Protein AF-A0A1M7G6C6-F1 (afdb_monomer_lite)

Radius of gyration: 28.3 Å; chains: 1; bounding box: 74×77×55 Å

pLDDT: mean 80.62, std 18.4, range [41.56, 98.62]

Structure (mmCIF, N/CA/C/O backbone):
data_AF-A0A1M7G6C6-F1
#
_entry.id   AF-A0A1M7G6C6-F1
#
loop_
_atom_site.group_PDB
_atom_site.id
_atom_site.type_symbol
_atom_site.label_atom_id
_atom_site.label_alt_id
_atom_site.label_comp_id
_atom_site.label_asym_id
_atom_site.label_entity_id
_atom_site.label_seq_id
_atom_site.pdbx_PDB_ins_code
_atom_site.Cartn_x
_atom_site.Cartn_y
_atom_site.Cartn_z
_atom_site.occupancy
_atom_site.B_iso_or_equiv
_atom_site.auth_seq_id
_atom_site.auth_comp_id
_atom_site.auth_asym_id
_atom_site.auth_atom_id
_atom_site.pdbx_PDB_model_num
ATOM 1 N N . MET A 1 1 ? 25.877 25.047 28.849 1.00 66.06 1 MET A N 1
ATOM 2 C CA . MET A 1 1 ? 25.855 24.911 27.374 1.00 66.06 1 MET A CA 1
ATOM 3 C C . MET A 1 1 ? 25.015 26.038 26.802 1.00 66.06 1 MET A C 1
ATOM 5 O O . MET A 1 1 ? 23.956 26.300 27.355 1.00 66.06 1 MET A O 1
ATOM 9 N N . LYS A 1 2 ? 25.481 26.727 25.754 1.00 51.31 2 LYS A N 1
ATOM 10 C CA . LYS A 1 2 ? 24.620 27.663 25.015 1.00 51.31 2 LYS A CA 1
ATOM 11 C C . LYS A 1 2 ? 23.615 26.831 24.200 1.00 51.31 2 LYS A C 1
ATOM 13 O O . LYS A 1 2 ? 24.060 25.861 23.585 1.00 51.31 2 LYS A O 1
ATOM 18 N N . PRO A 1 3 ? 22.308 27.144 24.219 1.00 62.81 3 PRO A N 1
ATOM 19 C CA . PRO A 1 3 ? 21.340 26.436 23.390 1.00 62.81 3 PRO A CA 1
ATOM 20 C C . PRO A 1 3 ? 21.720 26.635 21.922 1.00 62.81 3 PRO A C 1
ATOM 22 O O . PRO A 1 3 ? 21.959 27.765 21.492 1.00 62.81 3 PRO A O 1
ATOM 25 N N . GLN A 1 4 ? 21.838 25.540 21.174 1.00 68.44 4 GLN A N 1
ATOM 26 C CA . GLN A 1 4 ? 22.018 25.634 19.732 1.00 68.44 4 GLN A CA 1
ATOM 27 C C . GLN A 1 4 ? 20.656 25.884 19.075 1.00 68.44 4 GLN A C 1
ATOM 29 O O . GLN A 1 4 ? 19.668 25.275 19.497 1.00 68.44 4 GLN A O 1
ATOM 34 N N . PRO A 1 5 ? 20.577 26.780 18.077 1.00 75.69 5 PRO A N 1
ATOM 35 C CA . PRO A 1 5 ? 19.361 26.940 17.295 1.00 75.69 5 PRO A CA 1
ATOM 36 C C . PRO A 1 5 ? 19.049 25.617 16.593 1.00 75.69 5 PRO A C 1
ATOM 38 O O . PRO A 1 5 ? 19.957 24.962 16.080 1.00 75.69 5 PRO A O 1
ATOM 41 N N . GLN A 1 6 ? 17.776 25.216 16.578 1.00 73.12 6 GLN A N 1
ATOM 42 C CA . GLN A 1 6 ? 17.372 24.088 15.746 1.00 73.12 6 GLN A CA 1
ATOM 43 C C . GLN A 1 6 ? 17.672 24.445 14.291 1.00 73.12 6 GLN A C 1
ATOM 45 O O . GLN A 1 6 ? 17.278 25.509 13.810 1.00 73.12 6 GLN A O 1
ATOM 50 N N . THR A 1 7 ? 18.418 23.583 13.608 1.00 61.50 7 THR A N 1
ATOM 51 C CA . THR A 1 7 ? 18.614 23.712 12.168 1.00 61.50 7 THR A CA 1
ATOM 52 C C . THR A 1 7 ? 17.266 23.533 11.469 1.00 61.50 7 THR A C 1
ATOM 54 O O . THR A 1 7 ? 16.398 22.834 12.004 1.00 61.50 7 THR A O 1
ATOM 57 N N . PRO A 1 8 ? 17.061 24.144 10.287 1.00 64.25 8 PRO A N 1
ATOM 58 C CA . PRO A 1 8 ? 15.895 23.855 9.466 1.00 64.25 8 PRO A CA 1
ATOM 59 C C . PRO A 1 8 ? 15.726 22.343 9.325 1.00 64.25 8 PRO A C 1
ATOM 61 O O . PRO A 1 8 ? 16.713 21.616 9.204 1.00 64.25 8 PRO A O 1
ATOM 64 N N . LEU A 1 9 ? 14.482 21.875 9.391 1.00 63.09 9 LEU A N 1
ATOM 65 C CA . LEU A 1 9 ? 14.164 20.471 9.189 1.00 63.09 9 LEU A CA 1
ATOM 66 C C . LEU A 1 9 ? 14.549 20.121 7.743 1.00 63.09 9 LEU A C 1
ATOM 68 O O . LEU A 1 9 ? 13.808 20.439 6.815 1.00 63.09 9 LEU A O 1
ATOM 72 N N . GLU A 1 10 ? 15.729 19.536 7.535 1.00 55.16 10 GLU A N 1
ATOM 73 C CA . GLU A 1 10 ? 16.086 18.935 6.252 1.00 55.16 10 GLU A CA 1
ATOM 74 C C . GLU A 1 10 ? 15.198 17.700 6.082 1.00 55.16 10 GLU A C 1
ATOM 76 O O . GLU A 1 10 ? 15.517 16.606 6.547 1.00 55.16 10 GLU A O 1
ATOM 81 N N . LEU A 1 11 ? 14.018 17.895 5.484 1.00 59.06 11 LEU A N 1
ATOM 82 C CA . LEU A 1 11 ? 13.222 16.787 4.977 1.00 59.06 11 LEU A CA 1
ATOM 83 C C . LEU A 1 11 ? 13.999 16.189 3.807 1.00 59.06 11 LEU A C 1
ATOM 85 O O . LEU A 1 11 ? 13.972 16.716 2.698 1.00 59.06 11 LEU A O 1
ATOM 89 N N . TYR A 1 12 ? 14.716 15.104 4.065 1.00 68.94 12 TYR A N 1
ATOM 90 C CA . TYR A 1 12 ? 15.206 14.259 2.990 1.00 68.94 12 TYR A CA 1
ATOM 91 C C . TYR A 1 12 ? 14.019 13.533 2.356 1.00 68.94 12 TYR A C 1
ATOM 93 O O . TYR A 1 12 ? 13.117 13.070 3.059 1.00 68.94 12 TYR A O 1
ATOM 101 N N . ASP A 1 13 ? 14.036 13.421 1.029 1.00 82.06 13 ASP A N 1
ATOM 102 C CA . ASP A 1 13 ? 13.097 12.562 0.317 1.00 82.06 13 ASP A CA 1
ATOM 103 C C . ASP A 1 13 ? 13.302 11.119 0.788 1.00 82.06 13 ASP A C 1
ATOM 105 O O . ASP A 1 13 ? 14.389 10.548 0.650 1.00 82.06 13 ASP A O 1
ATOM 109 N N . LEU A 1 14 ? 12.250 10.536 1.361 1.00 87.62 14 LEU A N 1
ATOM 110 C CA . LEU A 1 14 ? 12.278 9.158 1.833 1.00 87.62 14 LEU A CA 1
ATOM 111 C C . LEU A 1 14 ? 12.482 8.191 0.662 1.00 87.62 14 LEU A C 1
ATOM 113 O O . LEU A 1 14 ? 11.925 8.359 -0.429 1.00 87.62 14 LEU A O 1
ATOM 117 N N . LYS A 1 15 ? 13.241 7.124 0.903 1.00 93.00 15 LYS A N 1
ATOM 118 C CA . LYS A 1 15 ? 13.365 6.007 -0.039 1.00 93.00 15 LYS A CA 1
ATOM 119 C C . LYS A 1 15 ? 12.094 5.160 -0.033 1.00 93.00 15 LYS A C 1
ATOM 121 O O . LYS A 1 15 ? 11.347 5.140 0.943 1.00 93.00 15 LYS A O 1
ATOM 126 N N . ALA A 1 16 ? 11.882 4.393 -1.103 1.00 93.38 16 ALA A N 1
ATOM 127 C CA . ALA A 1 16 ? 10.711 3.523 -1.239 1.00 93.38 16 ALA A CA 1
ATOM 128 C C . ALA A 1 16 ? 10.534 2.559 -0.047 1.00 93.38 16 ALA A C 1
ATOM 130 O O . ALA A 1 16 ? 9.422 2.408 0.458 1.00 93.38 16 ALA A O 1
ATOM 131 N N . ASP A 1 17 ? 11.625 1.975 0.459 1.00 94.75 17 ASP A N 1
ATOM 132 C CA . ASP A 1 17 ? 11.593 1.077 1.622 1.00 94.75 17 ASP A CA 1
ATOM 133 C C . ASP A 1 17 ? 11.151 1.802 2.911 1.00 94.75 17 ASP A C 1
ATOM 135 O O . ASP A 1 17 ? 10.394 1.252 3.712 1.00 94.75 17 ASP A O 1
ATOM 139 N N . GLU A 1 18 ? 11.567 3.059 3.099 1.00 95.44 18 GLU A N 1
ATOM 140 C CA . GLU A 1 18 ? 11.186 3.877 4.258 1.00 95.44 18 GLU A CA 1
ATOM 141 C C . GLU A 1 18 ? 9.708 4.271 4.174 1.00 95.44 18 GLU A C 1
ATOM 143 O O . GLU A 1 18 ? 8.957 4.071 5.129 1.00 95.44 18 GLU A O 1
ATOM 148 N N . ILE A 1 19 ? 9.256 4.741 3.004 1.00 96.31 19 ILE A N 1
ATOM 149 C CA . ILE A 1 19 ? 7.837 5.023 2.737 1.00 96.31 19 ILE A CA 1
ATOM 150 C C . ILE A 1 19 ? 6.994 3.773 3.019 1.00 96.31 19 ILE A C 1
ATOM 152 O O . ILE A 1 19 ? 5.973 3.855 3.703 1.00 96.31 19 ILE A O 1
ATOM 156 N N . THR A 1 20 ? 7.446 2.608 2.549 1.00 97.88 20 THR A N 1
ATOM 157 C CA . THR A 1 20 ? 6.778 1.319 2.762 1.00 97.88 20 THR A CA 1
ATOM 158 C C . THR A 1 20 ? 6.618 1.008 4.248 1.00 97.88 20 THR A C 1
ATOM 160 O O . THR A 1 20 ? 5.511 0.711 4.704 1.00 97.88 20 THR A O 1
ATOM 163 N N . ALA A 1 21 ? 7.693 1.134 5.031 1.00 97.81 21 ALA A N 1
ATOM 164 C CA . ALA A 1 21 ? 7.662 0.897 6.472 1.00 97.81 21 ALA A CA 1
ATOM 165 C C . ALA A 1 21 ? 6.696 1.849 7.200 1.00 97.81 21 ALA A C 1
ATOM 167 O O . ALA A 1 21 ? 5.906 1.407 8.041 1.00 97.81 21 ALA A O 1
ATOM 168 N N . HIS A 1 22 ? 6.699 3.138 6.847 1.00 98.06 22 HIS A N 1
ATOM 169 C CA . HIS A 1 22 ? 5.786 4.123 7.430 1.00 98.06 22 HIS A CA 1
ATOM 170 C C . HIS A 1 22 ? 4.316 3.826 7.103 1.00 98.06 22 HIS A C 1
ATOM 172 O O . HIS A 1 22 ? 3.463 3.882 7.994 1.00 98.06 22 HIS A O 1
ATOM 178 N N . ILE A 1 23 ? 4.010 3.451 5.856 1.00 98.50 23 ILE A N 1
ATOM 179 C CA . ILE A 1 23 ? 2.651 3.076 5.440 1.00 98.50 23 ILE A CA 1
ATOM 180 C C . ILE A 1 23 ? 2.171 1.836 6.200 1.00 98.50 23 ILE A C 1
ATOM 182 O O . ILE A 1 23 ? 1.042 1.831 6.694 1.00 98.50 23 ILE A O 1
ATOM 186 N N . LEU A 1 24 ? 3.010 0.807 6.349 1.00 98.62 24 LEU A N 1
ATOM 187 C CA . LEU A 1 24 ? 2.668 -0.396 7.115 1.00 98.62 24 LEU A CA 1
ATOM 188 C C . LEU A 1 24 ? 2.361 -0.076 8.583 1.00 98.62 24 LEU A C 1
ATOM 190 O O . LEU A 1 24 ? 1.346 -0.534 9.111 1.00 98.62 24 LEU A O 1
ATOM 194 N N . GLY A 1 25 ? 3.197 0.745 9.228 1.00 98.19 25 GLY A N 1
ATOM 195 C CA . GLY A 1 25 ? 2.970 1.190 10.605 1.00 98.19 25 GLY A CA 1
ATOM 196 C C . GLY A 1 25 ? 1.647 1.941 10.759 1.00 98.19 25 GLY A C 1
ATOM 197 O O . GLY A 1 25 ? 0.867 1.655 11.670 1.00 98.19 25 GLY A O 1
ATOM 198 N N . TYR A 1 26 ? 1.346 2.842 9.825 1.00 98.00 26 TYR A N 1
ATOM 199 C CA . TYR A 1 26 ? 0.082 3.573 9.809 1.00 98.00 26 TYR A CA 1
ATOM 200 C C . TYR A 1 26 ? -1.126 2.652 9.584 1.00 98.00 26 TYR A C 1
ATOM 202 O O . TYR A 1 26 ? -2.104 2.735 10.325 1.00 98.00 26 TYR A O 1
ATOM 210 N N . LEU A 1 27 ? -1.072 1.750 8.599 1.00 97.31 27 LEU A N 1
ATOM 211 C CA . LEU A 1 27 ? -2.151 0.797 8.316 1.00 97.31 27 LEU A CA 1
ATOM 212 C C . LEU A 1 27 ? -2.451 -0.087 9.533 1.00 97.31 27 LEU A C 1
ATOM 214 O O . LEU A 1 27 ? -3.617 -0.239 9.906 1.00 97.31 27 LEU A O 1
ATOM 218 N N . SER A 1 28 ? -1.406 -0.593 10.191 1.00 95.88 28 SER A N 1
ATOM 219 C CA . SER A 1 28 ? -1.520 -1.359 11.435 1.00 95.88 28 SER A CA 1
ATOM 220 C C . SER A 1 28 ? -2.225 -0.552 12.532 1.00 95.88 28 SER A C 1
ATOM 222 O O . SER A 1 28 ? -3.207 -1.017 13.112 1.00 95.88 28 SER A O 1
ATOM 224 N N . ALA A 1 29 ? -1.822 0.708 12.740 1.00 95.19 29 ALA A N 1
ATOM 225 C CA . ALA A 1 29 ? -2.465 1.611 13.699 1.00 95.19 29 ALA A CA 1
ATOM 226 C C . ALA A 1 29 ? -3.941 1.918 13.369 1.00 95.19 29 ALA A C 1
ATOM 228 O O . ALA A 1 29 ? -4.712 2.269 14.261 1.00 95.19 29 ALA A O 1
ATOM 229 N N . LYS A 1 30 ? -4.363 1.768 12.107 1.00 94.25 30 LYS A N 1
ATOM 230 C CA . LYS A 1 30 ? -5.763 1.903 11.664 1.00 94.25 30 LYS A CA 1
ATOM 231 C C . LYS A 1 30 ? -6.529 0.573 11.626 1.00 94.25 30 LYS A C 1
ATOM 233 O O . LYS A 1 30 ? -7.642 0.532 11.105 1.00 94.25 30 LYS A O 1
ATOM 238 N N . GLY A 1 31 ? -5.962 -0.511 12.160 1.00 91.50 31 GLY A N 1
ATOM 239 C CA . GLY A 1 31 ? -6.618 -1.820 12.238 1.00 91.50 31 GLY A CA 1
ATOM 240 C C . GLY A 1 31 ? -6.673 -2.585 10.910 1.00 91.50 31 GLY A C 1
ATOM 241 O O . GLY A 1 31 ? -7.475 -3.511 10.759 1.00 91.50 31 GLY A O 1
ATOM 242 N N . VAL A 1 32 ? -5.840 -2.211 9.938 1.00 95.56 32 VAL A N 1
ATOM 243 C CA . VAL A 1 32 ? -5.658 -2.952 8.684 1.00 95.56 32 VAL A CA 1
ATOM 244 C C . VAL A 1 32 ? -4.585 -4.022 8.883 1.00 95.56 32 VAL A C 1
ATOM 246 O O . VAL A 1 32 ? -3.543 -3.765 9.480 1.00 95.56 32 VAL A O 1
ATOM 249 N N . VAL A 1 33 ? -4.823 -5.228 8.358 1.00 97.31 33 VAL A N 1
ATOM 250 C CA . VAL A 1 33 ? -3.786 -6.266 8.266 1.00 97.31 33 VAL A CA 1
ATOM 251 C C . VAL A 1 33 ? -3.065 -6.074 6.944 1.00 97.31 33 VAL A C 1
ATOM 253 O O . VAL A 1 33 ? -3.684 -6.236 5.897 1.00 97.31 33 VAL A O 1
ATOM 256 N N . ALA A 1 34 ? -1.786 -5.714 6.983 1.00 98.19 34 ALA A N 1
ATOM 257 C CA . ALA A 1 34 ? -0.983 -5.484 5.787 1.00 98.19 34 ALA A CA 1
ATOM 258 C C . ALA A 1 34 ? 0.448 -6.004 5.962 1.00 98.19 34 ALA A C 1
ATOM 260 O O . ALA A 1 34 ? 0.956 -6.077 7.082 1.00 98.19 34 ALA A O 1
ATOM 261 N N . TRP A 1 35 ? 1.088 -6.356 4.850 1.00 98.44 35 TRP A N 1
ATOM 262 C CA . TRP A 1 35 ? 2.473 -6.814 4.778 1.00 98.44 35 TRP A CA 1
ATOM 263 C C . TRP A 1 35 ? 3.151 -6.275 3.513 1.00 98.44 35 TRP A C 1
ATOM 265 O O . TRP A 1 35 ? 2.486 -5.976 2.519 1.00 98.44 35 TRP A O 1
ATOM 275 N N . ALA A 1 36 ? 4.479 -6.151 3.554 1.00 97.69 36 ALA A N 1
ATOM 276 C CA . ALA A 1 36 ? 5.271 -5.895 2.354 1.00 97.69 36 ALA A CA 1
ATOM 277 C C . ALA A 1 36 ? 5.344 -7.171 1.511 1.00 97.69 36 ALA A C 1
ATOM 279 O O . ALA A 1 36 ? 5.651 -8.247 2.030 1.00 97.69 36 ALA A O 1
ATOM 280 N N . GLN A 1 37 ? 5.074 -7.050 0.219 1.00 95.56 37 GLN A N 1
ATOM 281 C CA . GLN A 1 37 ? 5.147 -8.147 -0.723 1.00 95.56 37 GLN A CA 1
ATOM 282 C C . GLN A 1 37 ? 6.558 -8.262 -1.298 1.00 95.56 37 GLN A C 1
ATOM 284 O O . GLN A 1 37 ? 7.099 -7.318 -1.872 1.00 95.56 37 GLN A O 1
ATOM 289 N N . ASP A 1 38 ? 7.145 -9.454 -1.191 1.00 88.31 38 ASP A N 1
ATOM 290 C CA . ASP A 1 38 ? 8.416 -9.735 -1.850 1.00 88.31 38 ASP A CA 1
ATOM 291 C C . ASP A 1 38 ? 8.192 -10.000 -3.344 1.00 88.31 38 ASP A C 1
ATOM 293 O O . ASP A 1 38 ? 7.866 -11.109 -3.773 1.00 88.31 38 ASP A O 1
ATOM 297 N N . ASN A 1 39 ? 8.354 -8.945 -4.136 1.00 82.19 39 ASN A N 1
ATOM 298 C CA . ASN A 1 39 ? 8.260 -8.989 -5.592 1.00 82.19 39 ASN A CA 1
ATOM 299 C C . ASN A 1 39 ? 9.599 -9.331 -6.272 1.00 82.19 39 ASN A C 1
ATOM 301 O O . ASN A 1 39 ? 9.700 -9.286 -7.501 1.00 82.19 39 ASN A O 1
ATOM 305 N N . ARG A 1 40 ? 10.654 -9.656 -5.511 1.00 82.00 40 ARG A N 1
ATOM 306 C CA . ARG A 1 40 ? 11.978 -9.928 -6.079 1.00 82.00 40 ARG A CA 1
ATOM 307 C C . ARG A 1 40 ? 12.000 -11.300 -6.756 1.00 82.00 40 ARG A C 1
ATOM 309 O O . ARG A 1 40 ? 11.348 -12.257 -6.339 1.00 82.00 40 ARG A O 1
ATOM 316 N N . GLY A 1 41 ? 12.781 -11.404 -7.833 1.00 84.31 41 GLY A N 1
ATOM 317 C CA . GLY A 1 41 ? 13.073 -12.698 -8.450 1.00 84.31 41 GLY A CA 1
ATOM 318 C C . GLY A 1 41 ? 13.807 -13.618 -7.471 1.00 84.31 41 GLY A C 1
ATOM 319 O O . GLY A 1 41 ? 14.370 -13.164 -6.480 1.00 84.31 41 GLY A O 1
ATOM 320 N N . ARG A 1 42 ? 13.868 -14.919 -7.756 1.00 88.38 42 ARG A N 1
ATOM 321 C CA . ARG A 1 42 ? 14.738 -15.841 -7.016 1.00 88.38 42 ARG A CA 1
ATOM 322 C C . ARG A 1 42 ? 16.093 -15.917 -7.697 1.00 88.38 42 ARG A C 1
ATOM 324 O O . ARG A 1 42 ? 16.174 -15.987 -8.922 1.00 88.38 42 ARG A O 1
ATOM 331 N N . TYR A 1 43 ? 17.161 -15.930 -6.909 1.00 92.31 43 TYR A N 1
ATOM 332 C CA . TYR A 1 43 ? 18.503 -16.119 -7.442 1.00 92.31 43 TYR A CA 1
ATOM 333 C C . TYR A 1 43 ? 18.814 -17.609 -7.595 1.00 92.31 43 TYR A C 1
ATOM 335 O O . TYR A 1 43 ? 18.692 -18.383 -6.645 1.00 92.31 43 TYR A O 1
ATOM 343 N N . ASN A 1 44 ? 19.229 -18.023 -8.789 1.00 92.81 44 ASN A N 1
ATOM 344 C CA . ASN A 1 44 ? 19.757 -19.358 -9.033 1.00 92.81 44 ASN A CA 1
ATOM 345 C C . ASN A 1 44 ? 21.287 -19.323 -8.943 1.00 92.81 44 ASN A C 1
ATOM 347 O O . ASN A 1 44 ? 21.953 -18.851 -9.864 1.00 92.81 44 ASN A O 1
ATOM 351 N N . SER A 1 45 ? 21.846 -19.868 -7.860 1.00 94.75 45 SER A N 1
ATOM 352 C CA . SER A 1 45 ? 23.299 -19.921 -7.648 1.00 94.75 45 SER A CA 1
ATOM 353 C C . SER A 1 45 ? 24.036 -20.824 -8.641 1.00 94.75 45 SER A C 1
ATOM 355 O O . SER A 1 45 ? 25.212 -20.589 -8.897 1.00 94.75 45 SER A O 1
ATOM 357 N N . LYS A 1 46 ? 23.364 -21.819 -9.239 1.00 93.75 46 LYS A N 1
ATOM 358 C CA . LYS A 1 46 ? 23.970 -22.729 -10.227 1.00 93.75 46 LYS A CA 1
ATOM 359 C C . LYS A 1 46 ? 24.147 -22.065 -11.588 1.00 93.75 46 LYS A C 1
ATOM 361 O O . LYS A 1 46 ? 25.133 -22.319 -12.267 1.00 93.75 46 LYS A O 1
ATOM 366 N N . THR A 1 47 ? 23.187 -21.237 -11.996 1.00 92.19 47 THR A N 1
ATOM 367 C CA . THR A 1 47 ? 23.225 -20.546 -13.296 1.00 92.19 47 THR A CA 1
ATOM 368 C C . THR A 1 47 ? 23.700 -19.099 -13.190 1.00 92.19 47 THR A C 1
ATOM 370 O O . THR A 1 47 ? 23.876 -18.454 -14.219 1.00 92.19 47 THR A O 1
ATOM 373 N N . GLY A 1 48 ? 23.850 -18.564 -11.973 1.00 95.00 48 GLY A N 1
ATOM 374 C CA . GLY A 1 48 ? 24.228 -17.173 -11.713 1.00 95.00 48 GLY A CA 1
ATOM 375 C C . GLY A 1 48 ? 23.190 -16.148 -12.180 1.00 95.00 48 GLY A C 1
ATOM 376 O O . GLY A 1 48 ? 23.547 -15.032 -12.544 1.00 95.00 48 GLY A O 1
ATOM 377 N N . ARG A 1 49 ? 21.908 -16.531 -12.256 1.00 92.38 49 ARG A N 1
ATOM 378 C CA . ARG A 1 49 ? 20.840 -15.705 -12.850 1.00 92.38 49 ARG A CA 1
ATOM 379 C C . ARG A 1 49 ? 19.652 -15.569 -11.910 1.00 92.38 49 ARG A C 1
ATOM 381 O O . ARG A 1 49 ? 19.282 -16.523 -11.229 1.00 92.38 49 ARG A O 1
ATOM 388 N N . TRP A 1 50 ? 19.034 -14.393 -11.922 1.00 91.62 50 TRP A N 1
ATOM 389 C CA . TRP A 1 50 ? 17.726 -14.171 -11.315 1.00 91.62 50 TRP A CA 1
ATOM 390 C C . TRP A 1 50 ? 16.632 -14.670 -12.255 1.00 91.62 50 TRP A C 1
ATOM 392 O O . TRP A 1 50 ? 16.728 -14.489 -13.468 1.00 91.62 50 TRP A O 1
ATOM 402 N N . TYR A 1 51 ? 15.598 -15.295 -11.703 1.00 89.06 51 TYR A N 1
ATOM 403 C CA . TYR A 1 51 ? 14.435 -15.737 -12.462 1.00 89.06 51 TYR A CA 1
ATOM 404 C C . TYR A 1 51 ? 13.148 -15.455 -11.674 1.00 89.06 51 TYR A C 1
ATOM 406 O O . TYR A 1 51 ? 13.143 -15.565 -10.442 1.00 89.06 51 TYR A O 1
ATOM 414 N N . PRO A 1 52 ? 12.052 -15.070 -12.346 1.00 86.12 52 PRO A N 1
ATOM 415 C CA . PRO A 1 52 ? 10.754 -14.984 -11.696 1.00 86.12 52 PRO A CA 1
ATOM 416 C C . PRO A 1 52 ? 10.262 -16.393 -11.357 1.00 86.12 52 PRO A C 1
ATOM 418 O O . PRO A 1 52 ? 10.499 -17.347 -12.100 1.00 86.12 52 PRO A O 1
ATOM 421 N N . HIS A 1 53 ? 9.560 -16.542 -10.237 1.00 83.19 53 HIS A N 1
ATOM 422 C CA . HIS A 1 53 ? 8.850 -17.788 -9.980 1.00 83.19 53 HIS A CA 1
ATOM 423 C C . HIS A 1 53 ? 7.682 -17.905 -10.978 1.00 83.19 53 HIS A C 1
ATOM 425 O O . HIS A 1 53 ? 6.962 -16.923 -11.155 1.00 83.19 53 HIS A O 1
ATOM 431 N N . PRO A 1 54 ? 7.461 -19.065 -11.623 1.00 85.00 54 PRO A N 1
ATOM 432 C CA . PRO A 1 54 ? 6.477 -19.194 -12.704 1.00 85.00 54 PRO A CA 1
ATOM 433 C C . PRO A 1 54 ? 5.039 -18.897 -12.260 1.00 85.00 54 PRO A C 1
ATOM 435 O O . PRO A 1 54 ? 4.236 -18.440 -13.062 1.00 85.00 54 PRO A O 1
ATOM 438 N N . ASN A 1 55 ? 4.730 -19.101 -10.976 1.00 87.75 55 ASN A N 1
ATOM 439 C CA . ASN A 1 55 ? 3.405 -18.816 -10.415 1.00 87.75 55 ASN A CA 1
ATOM 440 C C . ASN A 1 55 ? 3.291 -17.406 -9.809 1.00 87.75 55 ASN A C 1
ATOM 442 O O . ASN A 1 55 ? 2.284 -17.101 -9.175 1.00 87.75 55 ASN A O 1
ATOM 446 N N . ASN A 1 56 ? 4.322 -16.562 -9.928 1.00 88.81 56 ASN A N 1
ATOM 447 C CA . ASN A 1 56 ? 4.217 -15.182 -9.470 1.00 88.81 56 ASN A CA 1
ATOM 448 C C . ASN A 1 56 ? 3.437 -14.365 -10.491 1.00 88.81 56 ASN A C 1
ATOM 450 O O . ASN A 1 56 ? 3.725 -14.384 -11.687 1.00 88.81 56 ASN A O 1
ATOM 454 N N . ARG A 1 57 ? 2.483 -13.588 -9.991 1.00 91.19 57 ARG A N 1
ATOM 455 C CA . ARG A 1 57 ? 1.796 -12.583 -10.787 1.00 91.19 57 ARG A CA 1
ATOM 456 C C . ARG A 1 57 ? 2.694 -11.350 -10.936 1.00 91.19 57 ARG A C 1
ATOM 458 O O . ARG A 1 57 ? 3.282 -10.890 -9.962 1.00 91.19 57 ARG A O 1
ATOM 465 N N . VAL A 1 58 ? 2.802 -10.820 -12.151 1.00 92.00 58 VAL A N 1
ATOM 466 C CA . VAL A 1 58 ? 3.524 -9.566 -12.430 1.00 92.00 58 VAL A CA 1
ATOM 467 C C . VAL A 1 58 ? 2.637 -8.372 -12.059 1.00 92.00 58 VAL A C 1
ATOM 469 O O . VAL A 1 58 ? 1.416 -8.455 -12.162 1.00 92.00 58 VAL A O 1
ATOM 472 N N . GLY A 1 59 ? 3.246 -7.266 -11.623 1.00 94.12 59 GLY A N 1
ATOM 473 C CA . GLY A 1 59 ? 2.529 -6.023 -11.309 1.00 94.12 59 GLY A CA 1
ATOM 474 C C . GLY A 1 59 ? 1.845 -6.003 -9.940 1.00 94.12 59 GLY A C 1
ATOM 475 O O . GLY A 1 59 ? 1.064 -5.097 -9.669 1.00 94.12 59 GLY A O 1
ATOM 476 N N . VAL A 1 60 ? 2.129 -6.988 -9.083 1.00 96.62 60 VAL A N 1
ATOM 477 C CA . VAL A 1 60 ? 1.617 -7.022 -7.709 1.00 96.62 60 VAL A CA 1
ATOM 478 C C . VAL A 1 60 ? 2.184 -5.828 -6.919 1.00 96.62 60 VAL A C 1
ATOM 480 O O . VAL A 1 60 ? 3.395 -5.621 -6.968 1.00 96.62 60 VAL A O 1
ATOM 483 N N . PRO A 1 61 ? 1.347 -5.066 -6.191 1.00 97.69 61 PRO A N 1
ATOM 484 C CA . PRO A 1 61 ? 1.785 -3.921 -5.397 1.00 97.69 61 PRO A CA 1
ATOM 485 C C . PRO A 1 61 ? 2.808 -4.269 -4.311 1.00 97.69 61 PRO A C 1
ATOM 487 O O . PRO A 1 61 ? 2.799 -5.384 -3.786 1.00 97.69 61 PRO A O 1
ATOM 490 N N . ASP A 1 62 ? 3.633 -3.294 -3.924 1.00 97.50 62 ASP A N 1
ATOM 491 C CA . ASP A 1 62 ? 4.649 -3.441 -2.867 1.00 97.50 62 ASP 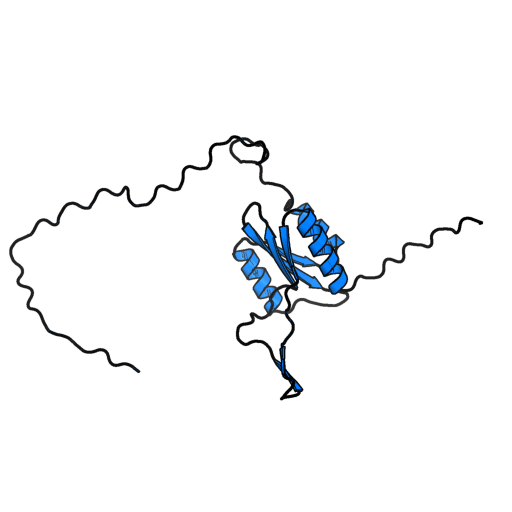A CA 1
ATOM 492 C C . ASP A 1 62 ? 4.059 -3.764 -1.489 1.00 97.50 62 ASP A C 1
ATOM 494 O O . ASP A 1 62 ? 4.691 -4.443 -0.682 1.00 97.50 62 ASP A O 1
ATOM 498 N N . ILE A 1 63 ? 2.844 -3.293 -1.199 1.00 98.50 63 ILE A N 1
ATOM 499 C CA . ILE A 1 63 ? 2.112 -3.606 0.033 1.00 98.50 63 ILE A CA 1
ATOM 500 C C . ILE A 1 63 ? 0.770 -4.224 -0.326 1.00 98.50 63 ILE A C 1
ATOM 502 O O . ILE A 1 63 ? -0.017 -3.653 -1.088 1.00 98.50 63 ILE A O 1
ATOM 506 N N . LEU A 1 64 ? 0.475 -5.350 0.313 1.00 98.62 64 LEU A N 1
ATOM 507 C CA . LEU A 1 64 ? -0.813 -6.024 0.243 1.00 98.62 64 LEU A CA 1
ATOM 508 C C . LEU A 1 64 ? -1.442 -6.093 1.627 1.00 98.62 64 LEU A C 1
ATOM 510 O O . LEU A 1 64 ? -0.756 -6.105 2.649 1.00 98.62 64 LEU A O 1
ATOM 514 N N . GLY A 1 65 ? -2.766 -6.150 1.666 1.00 98.00 65 GLY A N 1
ATOM 515 C CA . GLY A 1 65 ? -3.482 -6.274 2.918 1.00 98.00 65 GLY A CA 1
ATOM 516 C C . GLY A 1 65 ? -4.982 -6.361 2.747 1.00 98.00 65 GLY A C 1
ATOM 517 O O . GLY A 1 65 ? -5.518 -6.360 1.641 1.00 98.00 65 GLY A O 1
ATOM 518 N N . PHE A 1 66 ? -5.678 -6.400 3.871 1.00 96.56 66 PHE A N 1
ATOM 519 C CA . PHE A 1 66 ? -7.124 -6.292 3.913 1.00 96.56 66 PHE A CA 1
ATOM 520 C C . PHE A 1 66 ? -7.569 -5.553 5.169 1.00 96.56 66 PHE A C 1
ATOM 522 O O . PHE A 1 66 ? -6.987 -5.664 6.256 1.00 96.56 66 PHE A O 1
ATOM 529 N N . ARG A 1 67 ? -8.633 -4.770 5.019 1.00 92.44 67 ARG A N 1
ATOM 530 C CA . ARG A 1 67 ? -9.275 -4.096 6.141 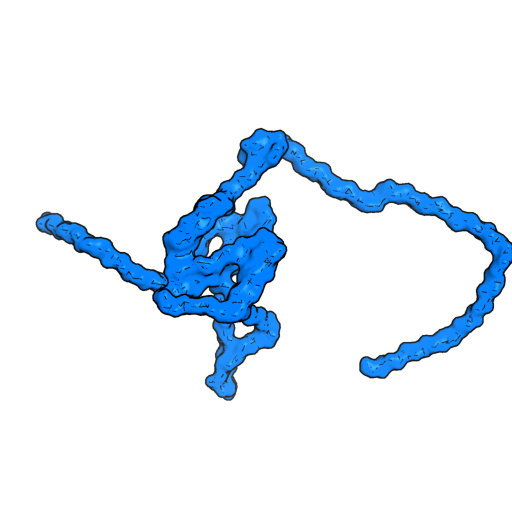1.00 92.44 67 ARG A CA 1
ATOM 531 C C . ARG A 1 67 ? -10.130 -5.103 6.900 1.00 92.44 67 ARG A C 1
ATOM 533 O O . ARG A 1 67 ? -10.996 -5.742 6.313 1.00 92.44 67 ARG A O 1
ATOM 540 N N . ARG A 1 68 ? -9.917 -5.225 8.213 1.00 87.19 68 ARG A N 1
ATOM 541 C CA . ARG A 1 68 ? -10.634 -6.212 9.043 1.00 87.19 68 ARG A CA 1
ATOM 542 C C . ARG A 1 68 ? -12.144 -6.000 9.079 1.00 87.19 68 ARG A C 1
ATOM 544 O O . ARG A 1 68 ? -12.881 -6.968 9.171 1.00 87.19 68 ARG A O 1
ATOM 551 N N . LEU A 1 69 ? -12.583 -4.746 9.001 1.00 84.31 69 LEU A N 1
ATOM 552 C CA . LEU A 1 69 ? -13.989 -4.382 9.154 1.00 84.31 69 LEU A CA 1
ATOM 553 C C . LEU A 1 69 ? -14.903 -5.000 8.088 1.00 84.31 69 LEU A C 1
ATOM 555 O O . LEU A 1 69 ? -16.023 -5.391 8.390 1.00 84.31 69 LEU A O 1
ATOM 559 N N . ASP A 1 70 ? -14.449 -5.029 6.839 1.00 87.56 70 ASP A N 1
ATOM 560 C CA . ASP A 1 70 ? -15.274 -5.405 5.689 1.00 87.56 70 ASP A CA 1
ATOM 561 C C . ASP A 1 70 ? -14.544 -6.320 4.702 1.00 87.56 70 ASP A C 1
ATOM 563 O O . ASP A 1 70 ? -14.974 -6.472 3.561 1.00 87.56 70 ASP A O 1
ATOM 567 N N . ALA A 1 71 ? -13.420 -6.898 5.135 1.00 92.12 71 ALA A N 1
ATOM 568 C CA . ALA A 1 71 ? -12.556 -7.779 4.355 1.00 92.12 71 ALA A CA 1
ATOM 569 C C . ALA A 1 71 ? -12.092 -7.191 3.009 1.00 92.12 71 ALA A C 1
ATOM 571 O O . ALA A 1 71 ? -11.635 -7.924 2.130 1.00 92.12 71 ALA A O 1
ATOM 572 N N . LYS A 1 72 ? -12.173 -5.867 2.826 1.00 93.81 72 LYS A N 1
ATOM 573 C CA . LYS A 1 72 ? -11.776 -5.250 1.563 1.00 93.81 72 LYS A CA 1
ATOM 574 C C . LYS A 1 72 ? -10.273 -5.271 1.401 1.00 93.81 72 LYS A C 1
ATOM 576 O O . LYS A 1 72 ? -9.534 -4.793 2.265 1.00 93.81 72 LYS A O 1
ATOM 581 N N . PHE A 1 73 ? -9.849 -5.798 0.260 1.00 97.69 73 PHE A N 1
ATOM 582 C CA . PHE A 1 73 ? -8.448 -5.903 -0.097 1.00 97.69 73 PHE A CA 1
ATOM 583 C C . PHE A 1 73 ? -7.847 -4.523 -0.373 1.00 97.69 73 PHE A C 1
ATOM 585 O O . PHE A 1 73 ? -8.492 -3.648 -0.959 1.00 97.69 73 PHE A O 1
ATOM 592 N N . ILE A 1 74 ? -6.606 -4.333 0.055 1.00 98.06 74 ILE A N 1
ATOM 593 C CA . ILE A 1 74 ? -5.825 -3.110 -0.090 1.00 98.06 74 ILE A CA 1
ATOM 594 C C . ILE A 1 74 ? -4.545 -3.466 -0.835 1.00 98.06 74 ILE A C 1
ATOM 596 O O . ILE A 1 74 ? -3.862 -4.423 -0.480 1.00 98.06 74 ILE A O 1
ATOM 600 N N . GLY A 1 75 ? -4.225 -2.674 -1.853 1.00 98.38 75 GLY A N 1
ATOM 601 C CA . GLY A 1 75 ? -2.956 -2.743 -2.567 1.00 98.38 75 GLY A CA 1
ATOM 602 C C . GLY A 1 75 ? -2.344 -1.353 -2.633 1.00 98.38 75 GLY A C 1
ATOM 603 O O . GLY A 1 75 ? -3.026 -0.411 -3.040 1.00 98.38 75 GLY A O 1
ATOM 604 N N . VAL A 1 76 ? -1.087 -1.212 -2.223 1.00 98.56 76 VAL A N 1
ATOM 605 C CA . VAL A 1 76 ? -0.352 0.056 -2.290 1.00 98.56 76 VAL A CA 1
ATOM 606 C C . VAL A 1 76 ? 0.926 -0.166 -3.073 1.00 98.56 76 VAL A C 1
ATOM 608 O O . VAL A 1 76 ? 1.779 -0.949 -2.668 1.00 98.56 76 VAL A O 1
ATOM 611 N N . GLU A 1 77 ? 1.034 0.524 -4.198 1.00 98.25 77 GLU A N 1
ATOM 612 C CA . GLU A 1 77 ? 2.255 0.598 -4.989 1.00 98.25 77 GLU A CA 1
ATOM 613 C C . GLU A 1 77 ? 3.026 1.855 -4.574 1.00 98.25 77 GLU A C 1
ATOM 615 O O . GLU A 1 77 ? 2.470 2.960 -4.586 1.00 98.25 77 GLU A O 1
ATOM 620 N N . VAL A 1 78 ? 4.288 1.701 -4.189 1.00 97.56 78 VAL A N 1
ATOM 621 C CA . VAL A 1 78 ? 5.137 2.780 -3.684 1.00 97.56 78 VAL A CA 1
ATOM 622 C C . VAL A 1 78 ? 6.094 3.225 -4.785 1.00 97.56 78 VAL A C 1
ATOM 624 O O . VAL A 1 78 ? 6.731 2.422 -5.459 1.00 97.56 78 VAL A O 1
ATOM 627 N N . LYS A 1 79 ? 6.211 4.536 -4.987 1.00 95.19 79 LYS A N 1
ATOM 628 C CA . LYS A 1 79 ? 7.119 5.137 -5.969 1.00 95.19 79 LYS A CA 1
ATOM 629 C C . LYS A 1 79 ? 7.970 6.189 -5.276 1.00 95.19 79 LYS A C 1
ATOM 631 O O . LYS A 1 79 ? 7.435 7.040 -4.582 1.00 95.19 79 LYS A O 1
ATOM 636 N N . ALA A 1 80 ? 9.281 6.163 -5.476 1.00 92.56 80 ALA A N 1
ATOM 637 C CA . ALA A 1 80 ? 10.169 7.199 -4.957 1.00 92.56 80 ALA A CA 1
ATOM 638 C C . ALA A 1 80 ? 10.752 8.030 -6.109 1.00 92.56 80 ALA A C 1
ATOM 640 O O . ALA A 1 80 ? 10.958 7.541 -7.221 1.00 92.56 80 ALA A O 1
ATOM 641 N N . GLY A 1 81 ? 11.005 9.316 -5.859 1.00 89.06 81 GLY A N 1
ATOM 642 C CA . GLY A 1 81 ? 11.636 10.215 -6.827 1.00 89.06 81 GLY A CA 1
ATOM 643 C C . GLY A 1 81 ? 10.927 10.262 -8.189 1.00 89.06 81 GLY A C 1
ATOM 644 O O . GLY A 1 81 ? 9.818 10.779 -8.324 1.00 89.06 81 GLY A O 1
ATOM 645 N N . LYS A 1 82 ? 11.597 9.765 -9.236 1.00 88.50 82 LYS A N 1
ATOM 646 C CA . LYS A 1 82 ? 11.113 9.824 -10.629 1.00 88.50 82 LYS A CA 1
ATOM 647 C C . LYS A 1 82 ? 10.435 8.538 -11.104 1.00 88.50 82 LYS A C 1
ATOM 649 O O . LYS A 1 82 ? 10.093 8.458 -12.285 1.00 88.50 82 LYS A O 1
ATOM 654 N N . ASP A 1 83 ? 10.199 7.574 -10.223 1.00 91.19 83 ASP A N 1
ATOM 655 C CA . ASP A 1 83 ? 9.615 6.298 -10.621 1.00 91.19 83 ASP A CA 1
ATOM 656 C C . ASP A 1 83 ? 8.194 6.468 -11.177 1.00 91.19 83 ASP A C 1
ATOM 658 O O . ASP A 1 83 ? 7.455 7.409 -10.859 1.00 91.19 83 ASP A O 1
ATOM 662 N N . ARG A 1 84 ? 7.816 5.566 -12.081 1.00 94.81 84 ARG A N 1
ATOM 663 C CA . ARG A 1 84 ? 6.507 5.536 -12.742 1.00 94.81 84 ARG A CA 1
ATOM 664 C C . ARG A 1 84 ? 5.911 4.143 -12.627 1.00 94.81 84 ARG A C 1
ATOM 666 O O . ARG A 1 84 ? 6.626 3.172 -12.385 1.00 94.81 84 ARG A O 1
ATOM 673 N N . LEU A 1 85 ? 4.592 4.065 -12.754 1.00 96.19 85 LEU A N 1
ATOM 674 C CA . LEU A 1 85 ? 3.899 2.784 -12.833 1.00 96.19 85 LEU A CA 1
ATOM 675 C C . LEU A 1 85 ? 4.238 2.098 -14.153 1.00 96.19 85 LEU A C 1
ATOM 677 O O . LEU A 1 85 ? 4.285 2.758 -15.190 1.00 96.19 85 LEU A O 1
ATOM 681 N N . SER A 1 86 ? 4.443 0.786 -14.103 1.00 96.75 86 SER A N 1
ATOM 682 C CA . SER A 1 86 ? 4.439 -0.048 -15.302 1.00 96.75 86 SER A CA 1
ATOM 683 C C . SER A 1 86 ? 3.008 -0.409 -15.707 1.00 96.75 86 SER A C 1
ATOM 685 O O . SER A 1 86 ? 2.089 -0.360 -14.885 1.00 96.75 86 SER A O 1
ATOM 687 N N . ASP A 1 87 ? 2.817 -0.827 -16.958 1.00 98.06 87 ASP A N 1
ATOM 688 C CA . ASP A 1 87 ? 1.494 -1.198 -17.477 1.00 98.06 87 ASP A CA 1
ATOM 689 C C . ASP A 1 87 ? 0.850 -2.335 -16.666 1.00 98.06 87 ASP A C 1
ATOM 691 O O . ASP A 1 87 ? -0.323 -2.255 -16.309 1.00 98.06 87 ASP A O 1
ATOM 695 N N . HIS A 1 88 ? 1.636 -3.337 -16.259 1.00 96.75 88 HIS A N 1
ATOM 696 C CA . HIS A 1 88 ? 1.152 -4.438 -15.416 1.00 96.75 88 HIS A CA 1
ATOM 697 C C . HIS A 1 88 ? 0.705 -3.984 -14.019 1.00 96.75 88 HIS A C 1
ATOM 699 O O . HIS A 1 88 ? -0.231 -4.547 -13.454 1.00 96.75 88 HIS A O 1
ATOM 705 N N . GLN A 1 89 ? 1.358 -2.967 -13.447 1.00 97.62 89 GLN A N 1
ATOM 706 C CA . GLN A 1 89 ? 0.940 -2.393 -12.163 1.00 97.62 89 GLN A CA 1
ATOM 707 C C . GLN A 1 89 ? -0.378 -1.633 -12.315 1.00 97.62 89 GLN A C 1
ATOM 709 O O . GLN A 1 89 ? -1.269 -1.757 -11.477 1.00 97.62 89 GLN A O 1
ATOM 714 N N . ILE A 1 90 ? -0.532 -0.876 -13.405 1.00 98.25 90 ILE A N 1
ATOM 715 C CA . ILE A 1 90 ? -1.783 -0.180 -13.728 1.00 98.25 90 ILE A CA 1
ATOM 716 C C . ILE A 1 90 ? -2.924 -1.192 -13.889 1.00 98.25 90 ILE A C 1
ATOM 718 O O . ILE A 1 90 ? -3.993 -1.005 -13.308 1.00 98.25 90 ILE A O 1
ATOM 722 N N . GLU A 1 91 ? -2.690 -2.273 -14.632 1.00 98.38 91 GLU A N 1
ATOM 723 C CA . GLU A 1 91 ? -3.653 -3.356 -14.845 1.00 98.38 91 GLU A CA 1
ATOM 724 C C . GLU A 1 91 ? -4.096 -3.992 -13.519 1.00 98.38 91 GLU A C 1
ATOM 726 O O . GLU A 1 91 ? -5.292 -4.009 -13.222 1.00 98.38 91 GLU A O 1
ATOM 731 N N . PHE A 1 92 ? -3.151 -4.395 -12.661 1.00 97.94 92 PHE A N 1
ATOM 732 C CA . PHE A 1 92 ? -3.467 -4.968 -11.349 1.00 97.94 92 PHE A CA 1
ATOM 733 C C . PHE A 1 92 ? -4.309 -4.016 -10.489 1.00 97.94 92 PHE A C 1
ATOM 735 O O . PHE A 1 92 ? -5.311 -4.417 -9.892 1.00 97.94 92 PHE A O 1
ATOM 742 N N . LEU A 1 93 ? -3.917 -2.741 -10.401 1.00 98.31 93 LEU A N 1
ATOM 743 C CA . LEU A 1 93 ? -4.622 -1.756 -9.577 1.00 98.31 93 LEU A CA 1
ATOM 744 C C . LEU A 1 93 ? -6.037 -1.484 -10.108 1.00 98.31 93 LEU A C 1
ATOM 746 O O . LEU A 1 93 ? -6.963 -1.292 -9.313 1.00 98.31 93 LEU A O 1
ATOM 750 N N . ASN A 1 94 ? -6.224 -1.497 -11.429 1.00 98.31 94 ASN A N 1
ATOM 751 C CA . ASN A 1 94 ? -7.535 -1.360 -12.057 1.00 98.31 94 ASN A CA 1
ATOM 752 C C . ASN A 1 94 ? -8.431 -2.573 -11.788 1.00 98.31 94 ASN A C 1
ATOM 754 O O . ASN A 1 94 ? -9.591 -2.385 -11.421 1.00 98.31 94 ASN A O 1
ATOM 758 N N . GLU A 1 95 ? -7.906 -3.793 -11.894 1.00 98.31 95 GLU A N 1
ATOM 759 C CA . GLU A 1 95 ? -8.639 -5.006 -11.516 1.00 98.31 95 GLU A CA 1
ATOM 760 C C . GLU A 1 95 ? -9.043 -4.985 -10.042 1.00 98.31 95 GLU A C 1
ATOM 762 O O . GLU A 1 95 ? -10.205 -5.216 -9.708 1.00 98.31 95 GLU A O 1
ATOM 767 N N . LEU A 1 96 ? -8.112 -4.634 -9.150 1.00 97.94 96 LEU A N 1
ATOM 768 C CA . LEU A 1 96 ? -8.396 -4.520 -7.724 1.00 97.94 96 LEU A CA 1
ATOM 769 C C . LEU A 1 96 ? -9.530 -3.520 -7.462 1.00 97.94 96 LEU A C 1
ATOM 771 O O . LEU A 1 96 ? -10.430 -3.788 -6.661 1.00 97.94 96 LEU A O 1
ATOM 775 N N . LYS A 1 97 ? -9.510 -2.375 -8.152 1.00 97.31 97 LYS A N 1
ATOM 776 C CA . LYS A 1 97 ? -10.584 -1.381 -8.083 1.00 97.31 97 LYS A CA 1
ATOM 777 C C . LYS A 1 97 ? -11.916 -1.951 -8.565 1.00 97.31 97 LYS A C 1
ATOM 779 O O . LYS A 1 97 ? -12.932 -1.729 -7.910 1.00 97.31 97 LYS A O 1
ATOM 784 N N . ALA A 1 98 ? -11.911 -2.652 -9.698 1.00 97.81 98 ALA A N 1
ATOM 785 C CA . ALA A 1 98 ? -13.104 -3.242 -10.299 1.00 97.81 98 ALA A CA 1
ATOM 786 C C . ALA A 1 98 ? -13.742 -4.293 -9.377 1.00 97.81 98 ALA A C 1
ATOM 788 O O . ALA A 1 98 ? -14.963 -4.344 -9.258 1.00 97.81 98 ALA A O 1
ATOM 789 N N . CYS A 1 99 ? -12.924 -5.041 -8.633 1.00 97.31 99 CYS A N 1
ATOM 790 C CA . CYS A 1 99 ? -13.361 -5.994 -7.609 1.00 97.31 99 CYS A CA 1
ATOM 791 C C . CYS A 1 99 ? -13.768 -5.337 -6.272 1.00 97.31 99 CYS A C 1
ATOM 793 O O . CYS A 1 99 ? -14.015 -6.030 -5.287 1.00 97.31 99 CYS A O 1
ATOM 795 N N . GLY A 1 100 ? -13.829 -4.003 -6.200 1.00 95.44 100 GLY A N 1
ATOM 796 C CA . GLY A 1 100 ? -14.270 -3.267 -5.013 1.00 95.44 100 GLY A CA 1
ATOM 797 C C . GLY A 1 100 ? -13.218 -3.118 -3.911 1.00 95.44 100 GLY A C 1
ATOM 798 O O . GLY A 1 100 ? -13.557 -2.652 -2.815 1.00 95.44 100 GLY A O 1
ATOM 799 N N . GLY A 1 101 ? -11.966 -3.485 -4.193 1.00 96.50 101 GLY A N 1
ATOM 800 C CA . GLY A 1 101 ? -10.821 -3.244 -3.325 1.00 96.50 101 GLY A CA 1
ATOM 801 C C . GLY A 1 101 ? -10.299 -1.810 -3.413 1.00 96.50 101 GLY A C 1
ATOM 802 O O . GLY A 1 101 ? -10.831 -0.944 -4.116 1.00 96.50 101 GLY A O 1
ATOM 803 N N . PHE A 1 102 ? -9.239 -1.536 -2.659 1.00 97.19 102 PHE A N 1
ATOM 804 C CA . PHE A 1 102 ? -8.676 -0.202 -2.509 1.00 97.19 102 PHE A CA 1
ATOM 805 C C . PHE A 1 102 ? -7.235 -0.148 -3.027 1.00 97.19 102 PHE A C 1
ATOM 807 O O . PHE A 1 102 ? -6.301 -0.384 -2.259 1.00 97.19 102 PHE A O 1
ATOM 814 N N . PRO A 1 103 ? -7.045 0.196 -4.313 1.00 98.19 103 PRO A N 1
ATOM 815 C CA . PRO A 1 103 ? -5.724 0.493 -4.842 1.00 98.19 103 PRO A CA 1
ATOM 816 C C . PRO A 1 103 ? -5.249 1.879 -4.395 1.00 98.19 103 PRO A C 1
ATOM 818 O O . PRO A 1 103 ? -6.047 2.822 -4.266 1.00 98.19 103 PRO A O 1
ATOM 821 N N . PHE A 1 104 ? -3.939 2.000 -4.215 1.00 98.25 104 PHE A N 1
ATOM 822 C CA . PHE A 1 104 ? -3.221 3.236 -3.942 1.00 98.25 104 PHE A CA 1
ATOM 823 C C . PHE A 1 104 ? -1.909 3.268 -4.718 1.00 98.25 104 PHE A C 1
ATOM 825 O O . PHE A 1 104 ? -1.273 2.239 -4.933 1.00 98.25 104 PHE A O 1
ATOM 832 N N . VAL A 1 105 ? -1.496 4.482 -5.067 1.00 98.06 105 VAL A N 1
ATOM 833 C CA . VAL A 1 105 ? -0.156 4.787 -5.564 1.00 98.06 105 VAL A CA 1
ATOM 834 C C . VAL A 1 105 ? 0.393 5.866 -4.645 1.00 98.06 105 VAL A C 1
ATOM 836 O O . VAL A 1 105 ? -0.225 6.926 -4.512 1.00 98.06 105 VAL A O 1
ATOM 839 N N . ALA A 1 106 ? 1.493 5.573 -3.963 1.00 97.19 106 ALA A N 1
ATOM 840 C CA . ALA A 1 106 ? 2.077 6.441 -2.953 1.00 97.19 106 ALA A CA 1
ATOM 841 C C . ALA A 1 106 ? 3.452 6.928 -3.413 1.00 97.19 106 ALA A C 1
ATOM 843 O O . ALA A 1 106 ? 4.398 6.147 -3.461 1.00 97.19 106 ALA A O 1
ATOM 844 N N . TYR A 1 107 ? 3.560 8.222 -3.726 1.00 95.44 107 TYR A N 1
ATOM 845 C CA . TYR A 1 107 ? 4.845 8.884 -3.977 1.00 95.44 107 TYR A CA 1
ATOM 846 C C . TYR A 1 107 ? 5.502 9.406 -2.694 1.00 95.44 107 TYR A C 1
ATOM 848 O O . TYR A 1 107 ? 6.688 9.719 -2.674 1.00 95.44 107 TYR A O 1
ATOM 856 N N . SER A 1 108 ? 4.718 9.514 -1.619 1.00 94.75 108 SER A N 1
ATOM 857 C CA . SER A 1 108 ? 5.183 9.829 -0.273 1.00 94.75 108 SER A CA 1
ATOM 858 C C . SER A 1 108 ? 4.244 9.217 0.767 1.00 94.75 108 SER A C 1
ATOM 860 O O . SER A 1 108 ? 3.102 8.841 0.460 1.00 94.75 108 SER A O 1
ATOM 862 N N . TYR A 1 109 ? 4.709 9.145 2.013 1.00 95.31 109 TYR A N 1
ATOM 863 C CA . TYR A 1 109 ? 3.887 8.709 3.139 1.00 95.31 109 TYR A CA 1
ATOM 864 C C . TYR A 1 109 ? 2.677 9.638 3.353 1.00 95.31 109 TYR A C 1
ATOM 866 O O . TYR A 1 109 ? 1.546 9.179 3.517 1.00 95.31 109 TYR A O 1
ATOM 874 N N . GLU A 1 110 ? 2.880 10.951 3.274 1.00 94.69 110 GLU A N 1
ATOM 875 C CA . GLU A 1 110 ? 1.845 11.968 3.472 1.00 94.69 110 GLU A CA 1
ATOM 876 C C . GLU A 1 110 ? 0.760 11.862 2.405 1.00 94.69 110 GLU A C 1
ATOM 878 O O . GLU A 1 110 ? -0.427 11.943 2.725 1.00 94.69 110 GLU A O 1
ATOM 883 N N . GLN A 1 111 ? 1.142 11.648 1.142 1.00 94.75 111 GLN A N 1
ATOM 884 C CA . GLN A 1 111 ? 0.184 11.466 0.055 1.00 94.75 111 GLN A CA 1
ATOM 885 C C . GLN A 1 111 ? -0.703 10.240 0.304 1.00 94.75 111 GLN A C 1
ATOM 887 O O . GLN A 1 111 ? -1.922 10.304 0.099 1.00 94.75 111 GLN A O 1
ATOM 892 N N . PHE A 1 112 ? -0.111 9.139 0.777 1.00 97.50 112 PHE A N 1
ATOM 893 C CA . PHE A 1 112 ? -0.862 7.948 1.152 1.00 97.50 112 PHE A CA 1
ATOM 894 C C . PHE A 1 112 ? -1.863 8.252 2.273 1.00 97.50 112 PHE A C 1
ATOM 896 O O . PHE A 1 112 ? -3.059 8.002 2.100 1.00 97.50 112 PHE A O 1
ATOM 903 N N . VAL A 1 113 ? -1.407 8.849 3.382 1.00 97.25 113 VAL A N 1
ATOM 904 C CA . VAL A 1 113 ? -2.268 9.190 4.527 1.00 97.25 113 VAL A CA 1
ATOM 905 C C . VAL A 1 113 ? -3.401 10.114 4.093 1.00 97.25 113 VAL A C 1
ATOM 907 O O . VAL A 1 113 ? -4.562 9.832 4.378 1.00 97.25 113 VAL A O 1
ATOM 910 N N . GLN A 1 114 ? -3.111 11.172 3.335 1.00 96.56 114 GLN A N 1
ATOM 911 C CA . GLN A 1 114 ? -4.138 12.090 2.837 1.00 96.56 114 GLN A CA 1
ATOM 912 C C . GLN A 1 114 ? -5.194 11.370 1.990 1.00 96.56 114 GLN A C 1
ATOM 914 O O . GLN A 1 114 ? -6.389 11.621 2.156 1.00 96.56 114 GLN A O 1
ATOM 919 N N . SER A 1 115 ? -4.777 10.463 1.101 1.00 96.00 115 SER A N 1
ATOM 920 C CA . SER A 1 115 ? -5.692 9.663 0.279 1.00 96.00 115 SER A CA 1
ATOM 921 C C . SER A 1 115 ? -6.551 8.724 1.133 1.00 96.00 115 SER A C 1
ATOM 923 O O . SER A 1 115 ? -7.770 8.654 0.953 1.00 96.00 115 SER A O 1
ATOM 925 N N . PHE A 1 116 ? -5.937 8.039 2.098 1.00 95.81 116 PHE A N 1
ATOM 926 C CA . PHE A 1 116 ? -6.610 7.099 2.993 1.00 95.81 116 PHE A CA 1
ATOM 927 C C . PHE A 1 116 ? -7.643 7.794 3.893 1.00 95.81 116 PHE A C 1
ATOM 929 O O . PHE A 1 116 ? -8.797 7.361 3.983 1.00 95.81 116 PHE A O 1
ATOM 936 N N . GLU A 1 117 ? -7.251 8.910 4.511 1.00 94.69 117 GLU A N 1
ATOM 937 C CA . GLU A 1 117 ? -8.091 9.713 5.401 1.00 94.69 117 GLU A CA 1
ATOM 938 C C . GLU A 1 117 ? -9.251 10.371 4.641 1.00 94.69 117 GLU A C 1
ATOM 940 O O . GLU A 1 117 ? -10.401 10.283 5.078 1.00 94.69 117 GLU A O 1
ATOM 945 N N . ARG A 1 118 ? -8.991 10.956 3.461 1.00 93.81 118 ARG A N 1
ATOM 946 C CA . ARG A 1 118 ? -10.023 11.598 2.623 1.00 93.81 118 ARG A CA 1
ATOM 947 C C . ARG A 1 118 ? -11.113 10.620 2.195 1.00 93.81 118 ARG A C 1
ATOM 949 O O . ARG A 1 118 ? -12.278 10.994 2.115 1.00 93.81 118 ARG A O 1
ATOM 956 N N . ARG A 1 119 ? -10.744 9.365 1.938 1.00 91.19 119 ARG A N 1
ATOM 957 C CA . ARG A 1 119 ? -11.680 8.285 1.593 1.00 91.19 119 ARG A CA 1
ATOM 958 C C . ARG A 1 119 ? -12.402 7.708 2.816 1.00 91.19 119 ARG A C 1
ATOM 960 O O . ARG A 1 119 ? -13.239 6.826 2.655 1.00 91.19 119 ARG A O 1
ATOM 967 N N . GLY A 1 120 ? -12.084 8.178 4.026 1.00 89.69 120 GLY A N 1
ATOM 968 C CA . GLY A 1 120 ? -12.715 7.739 5.268 1.00 89.69 120 GLY A CA 1
ATOM 969 C C . GLY A 1 120 ? -12.459 6.269 5.584 1.00 89.69 120 GLY A C 1
ATOM 970 O O . GLY A 1 120 ? -13.291 5.633 6.220 1.00 89.69 120 GLY A O 1
ATOM 971 N N . LEU A 1 121 ? -11.341 5.699 5.129 1.00 88.44 121 LEU A N 1
ATOM 972 C CA . LEU A 1 121 ? -11.131 4.249 5.200 1.00 88.44 121 LEU A CA 1
ATOM 973 C C . LEU A 1 121 ? -10.742 3.744 6.594 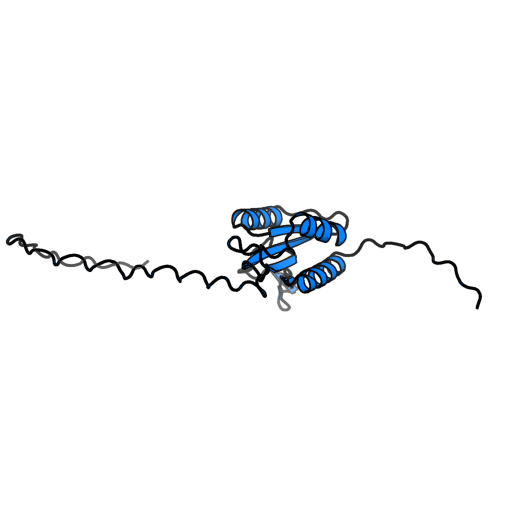1.00 88.44 121 LEU A C 1
ATOM 975 O O . LEU A 1 121 ? -10.835 2.547 6.856 1.00 88.44 121 LEU A O 1
ATOM 979 N N . HIS A 1 122 ? -10.376 4.650 7.498 1.00 82.56 122 HIS A N 1
ATOM 980 C CA . HIS A 1 122 ? -10.254 4.382 8.932 1.00 82.56 122 HIS A CA 1
ATOM 981 C C . HIS A 1 122 ? -11.613 4.359 9.644 1.00 82.56 122 HIS A C 1
ATOM 983 O O . HIS A 1 122 ? -11.694 3.936 10.794 1.00 82.56 122 HIS A O 1
ATOM 989 N N . LYS A 1 123 ? -12.670 4.891 9.014 1.00 75.88 123 LYS A N 1
ATOM 990 C CA . LYS A 1 123 ? -13.971 5.011 9.659 1.00 75.88 123 LYS A CA 1
ATOM 991 C C . LYS A 1 123 ? -14.637 3.658 9.627 1.00 75.88 123 LYS A C 1
ATOM 993 O O . LYS A 1 123 ? -14.785 3.032 8.577 1.00 75.88 123 LYS A O 1
ATOM 998 N N . ILE A 1 124 ? -15.061 3.243 10.803 1.00 63.44 124 ILE A N 1
ATOM 999 C CA . ILE A 1 124 ? -15.988 2.148 10.929 1.00 63.44 124 ILE A CA 1
ATOM 1000 C C . ILE A 1 124 ? -17.316 2.626 10.348 1.00 63.44 124 ILE A C 1
ATOM 1002 O O . ILE A 1 124 ? -17.860 3.638 10.792 1.00 63.44 124 ILE A O 1
ATOM 1006 N N . SER A 1 125 ? -17.810 1.941 9.317 1.00 59.69 125 SER A N 1
ATOM 1007 C CA . SER A 1 125 ? -19.191 2.103 8.877 1.00 59.69 125 SER A CA 1
ATOM 1008 C C . SER A 1 125 ? -20.064 1.850 10.100 1.00 59.69 125 SER A C 1
ATOM 1010 O O . SER A 1 125 ? -20.086 0.732 10.615 1.00 59.69 125 SER A O 1
ATOM 1012 N N . ARG A 1 126 ? -20.733 2.893 10.602 1.00 56.78 126 ARG A N 1
ATOM 1013 C CA . ARG A 1 126 ? -21.765 2.724 11.627 1.00 56.78 126 ARG A CA 1
ATOM 1014 C C . ARG A 1 126 ? -22.740 1.664 11.136 1.00 56.78 126 ARG A C 1
ATOM 1016 O O . ARG A 1 126 ? -23.007 1.587 9.932 1.00 56.78 126 ARG A O 1
ATOM 1023 N N . CYS A 1 127 ? -23.267 0.861 12.052 1.00 56.59 127 CYS A N 1
ATOM 1024 C CA . CYS A 1 127 ? -24.370 -0.018 11.708 1.00 56.59 127 CYS A CA 1
ATOM 1025 C C . CYS A 1 127 ? -25.468 0.835 11.053 1.00 56.59 127 CYS A C 1
ATOM 1027 O O . CYS A 1 127 ? -25.985 1.757 11.683 1.00 56.59 127 CYS A O 1
ATOM 1029 N N . THR A 1 128 ? -25.826 0.557 9.796 1.00 57.31 128 THR A N 1
ATOM 1030 C CA . THR A 1 128 ? -26.851 1.326 9.061 1.00 57.31 128 THR A CA 1
ATOM 1031 C C . THR A 1 128 ? -28.235 1.225 9.701 1.00 57.31 128 THR A C 1
ATOM 1033 O O . THR A 1 128 ? -29.143 1.953 9.315 1.00 57.31 128 THR A O 1
ATOM 1036 N N . ARG A 1 129 ? -28.399 0.322 10.675 1.00 58.03 129 ARG A N 1
ATOM 1037 C CA . ARG A 1 129 ? -29.638 0.089 11.415 1.00 58.03 129 ARG A CA 1
ATOM 1038 C C . ARG A 1 129 ? -29.749 0.908 12.706 1.00 58.03 129 ARG A C 1
ATOM 1040 O O . ARG A 1 129 ? -30.864 1.248 13.075 1.00 58.03 129 ARG A O 1
ATOM 1047 N N . CYS A 1 130 ? -28.641 1.195 13.390 1.00 63.03 130 CYS A N 1
ATOM 1048 C CA . CYS A 1 130 ? -28.668 1.822 14.720 1.00 63.03 130 CYS A CA 1
ATOM 1049 C C . CYS A 1 130 ? -27.738 3.044 14.874 1.00 63.03 130 CYS A C 1
ATOM 1051 O O . CYS A 1 130 ? -27.731 3.655 15.930 1.00 63.03 130 CYS A O 1
ATOM 1053 N N . GLU A 1 131 ? -26.955 3.424 13.855 1.00 58.22 131 GLU A N 1
ATOM 1054 C CA . GLU A 1 131 ? -25.936 4.499 13.904 1.00 58.22 131 GLU A CA 1
ATOM 1055 C C . GLU A 1 131 ? -24.864 4.368 15.013 1.00 58.22 131 GLU A C 1
ATOM 1057 O O . GLU A 1 131 ? -23.976 5.215 15.135 1.00 58.22 131 GLU A O 1
ATOM 1062 N N . GLU A 1 132 ? -24.892 3.287 15.786 1.00 54.56 132 GLU A N 1
ATOM 1063 C CA . GLU A 1 132 ? -23.941 2.990 16.849 1.00 54.56 132 GLU A CA 1
ATOM 1064 C C . GLU A 1 132 ? -22.651 2.356 16.309 1.00 54.56 132 GLU A C 1
ATOM 1066 O O . GLU A 1 132 ? -22.597 1.766 15.219 1.00 54.56 132 GLU A O 1
ATOM 1071 N N . TRP A 1 133 ? -21.584 2.497 17.097 1.00 53.22 133 TRP A N 1
ATOM 1072 C CA . TRP A 1 133 ? -20.305 1.834 16.855 1.00 53.22 133 TRP A CA 1
ATOM 1073 C C . TRP A 1 133 ? -20.438 0.321 17.093 1.00 53.22 133 TRP A C 1
ATOM 1075 O O . TRP A 1 133 ? -21.157 -0.058 18.010 1.00 53.22 133 TRP A O 1
ATOM 1085 N N . PRO A 1 134 ? -19.738 -0.552 16.343 1.00 56.88 134 PRO A N 1
ATOM 1086 C CA . PRO A 1 134 ? -19.905 -2.007 16.415 1.00 56.88 134 PRO A CA 1
ATOM 1087 C C . PRO A 1 134 ? -19.739 -2.596 17.814 1.00 56.88 134 PRO A C 1
ATOM 1089 O O . PRO A 1 134 ? -20.476 -3.506 18.163 1.00 56.88 134 PRO A O 1
ATOM 1092 N N . ASP A 1 135 ? -18.840 -2.041 18.626 1.00 55.94 135 ASP A N 1
ATOM 1093 C CA . ASP A 1 135 ? -18.592 -2.533 19.988 1.00 55.94 135 ASP A CA 1
ATOM 1094 C C . ASP A 1 135 ? -19.710 -2.142 20.977 1.00 55.94 135 ASP A C 1
ATOM 1096 O O . ASP A 1 135 ? -19.853 -2.756 22.030 1.00 55.94 135 ASP A O 1
ATOM 1100 N N . ALA A 1 136 ? -20.519 -1.132 20.636 1.00 54.09 136 ALA A N 1
ATOM 1101 C CA . ALA A 1 136 ? -21.712 -0.710 21.378 1.00 54.09 136 ALA A CA 1
ATOM 1102 C C . ALA A 1 136 ? -23.020 -1.218 20.739 1.00 54.09 136 ALA A C 1
ATOM 1104 O O . ALA A 1 136 ? -24.082 -1.155 21.351 1.00 54.09 136 ALA A O 1
ATOM 1105 N N . CYS A 1 137 ? -22.934 -1.719 19.508 1.00 58.41 137 CYS A N 1
ATOM 1106 C CA . CYS A 1 137 ? -24.055 -2.100 18.671 1.00 58.41 137 CYS A CA 1
ATOM 1107 C C . CYS A 1 137 ? -24.662 -3.415 19.175 1.00 58.41 137 CYS A C 1
ATOM 1109 O O . CYS A 1 137 ? -24.157 -4.500 18.895 1.00 58.41 137 CYS A O 1
ATOM 1111 N N . GLN A 1 138 ? -25.785 -3.322 19.887 1.00 66.06 138 GLN A N 1
ATOM 1112 C CA . GLN A 1 138 ? -26.582 -4.480 20.322 1.00 66.06 138 GLN A CA 1
ATOM 1113 C C . GLN A 1 138 ? -27.549 -4.968 19.232 1.00 66.06 138 GLN A C 1
ATOM 1115 O O . GLN A 1 138 ? -28.438 -5.779 19.495 1.00 66.06 138 GLN A O 1
ATOM 1120 N N . CYS A 1 139 ? -27.410 -4.465 18.000 1.00 61.19 139 CYS A N 1
ATOM 1121 C CA . CYS A 1 139 ? -28.242 -4.894 16.889 1.00 61.19 139 CYS A CA 1
ATOM 1122 C C . CYS A 1 139 ? -28.055 -6.421 16.694 1.00 61.19 139 CYS A C 1
ATOM 1124 O O . CYS A 1 139 ? -26.918 -6.884 16.570 1.00 61.19 139 CYS A O 1
ATOM 1126 N N . PRO A 1 140 ? -29.141 -7.220 16.681 1.00 61.06 140 PRO A N 1
ATOM 1127 C CA . PRO A 1 140 ? -29.036 -8.667 16.536 1.00 61.06 140 PRO A CA 1
ATOM 1128 C C . PRO A 1 140 ? -28.307 -8.988 15.234 1.00 61.06 140 PRO A C 1
ATOM 1130 O O . PRO A 1 1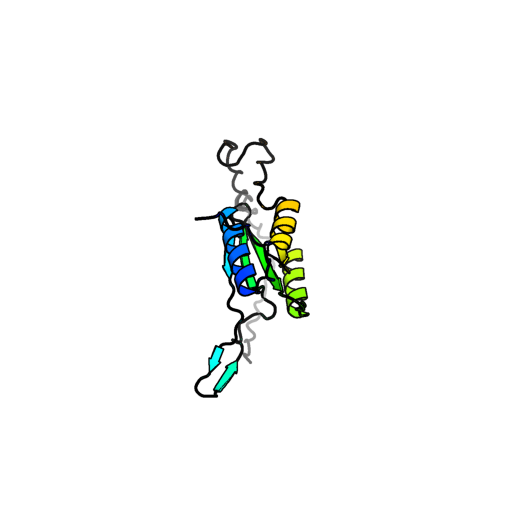40 ? -28.547 -8.327 14.214 1.00 61.06 140 PRO A O 1
ATOM 1133 N N . ALA A 1 141 ? -27.413 -9.984 15.283 1.00 56.78 141 ALA A N 1
ATOM 1134 C CA . ALA A 1 141 ? -26.707 -10.471 14.105 1.00 56.78 141 ALA A CA 1
ATOM 1135 C C . ALA A 1 141 ? -27.715 -10.667 12.960 1.00 56.78 141 ALA A C 1
ATOM 1137 O O . ALA A 1 141 ? -28.841 -11.113 13.221 1.00 56.78 141 ALA A O 1
ATOM 1138 N N . PRO A 1 142 ? -27.373 -10.294 11.711 1.00 59.12 142 PRO A N 1
ATOM 1139 C CA . PRO A 1 142 ? -28.266 -10.549 10.592 1.00 59.12 142 PRO A CA 1
ATOM 1140 C C . PRO A 1 142 ? -28.642 -12.027 10.625 1.00 59.12 142 PRO A C 1
ATOM 1142 O O . PRO A 1 142 ? -27.763 -12.880 10.770 1.00 59.12 142 PRO A O 1
ATOM 1145 N N . ALA A 1 143 ? -29.947 -12.309 10.555 1.00 56.66 143 ALA A N 1
ATOM 1146 C CA . ALA A 1 143 ? -30.424 -13.674 10.424 1.00 56.66 143 ALA A CA 1
ATOM 1147 C C . ALA A 1 143 ? -29.623 -14.316 9.291 1.00 56.66 143 ALA A C 1
ATOM 1149 O O . ALA A 1 143 ? -29.493 -13.713 8.219 1.00 56.66 143 ALA A O 1
ATOM 1150 N N . ALA A 1 144 ? -29.013 -15.470 9.573 1.00 53.66 144 ALA A N 1
ATOM 1151 C CA . ALA A 1 144 ? -28.274 -16.210 8.565 1.00 53.66 144 ALA A CA 1
ATOM 1152 C C . ALA A 1 144 ? -29.149 -16.295 7.304 1.00 53.66 144 ALA A C 1
ATOM 1154 O O . ALA A 1 144 ? -30.365 -16.480 7.440 1.00 53.66 144 ALA A O 1
ATOM 1155 N N . PRO A 1 145 ? -28.582 -16.093 6.100 1.00 57.91 145 PRO A N 1
ATOM 1156 C CA . PRO A 1 145 ? -29.357 -16.250 4.881 1.00 57.91 145 PRO A CA 1
ATOM 1157 C C . PRO A 1 145 ? -30.035 -17.615 4.946 1.00 57.91 1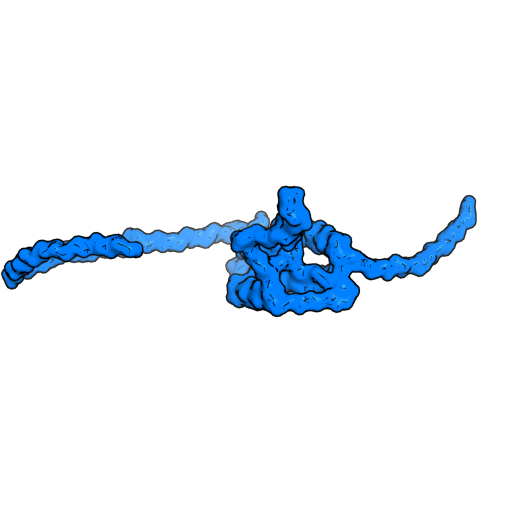45 PRO A C 1
ATOM 1159 O O . PRO A 1 145 ? -29.366 -18.610 5.234 1.00 57.91 145 PRO A O 1
ATOM 1162 N N . ALA A 1 146 ? -31.357 -17.631 4.761 1.00 50.72 146 ALA A N 1
ATOM 1163 C CA . ALA A 1 146 ? -32.120 -18.867 4.740 1.00 50.72 146 ALA A CA 1
ATOM 1164 C C . ALA A 1 146 ? -31.412 -19.826 3.781 1.00 50.72 146 ALA A C 1
ATOM 1166 O O . ALA A 1 146 ? -31.161 -19.488 2.620 1.00 50.72 146 ALA A O 1
ATOM 1167 N N . THR A 1 147 ? -30.999 -20.979 4.298 1.00 54.75 147 THR A N 1
ATOM 1168 C CA . THR A 1 147 ? -30.445 -22.032 3.461 1.00 54.75 147 THR A CA 1
ATOM 1169 C C . THR A 1 147 ? -31.499 -22.389 2.412 1.00 54.75 147 THR A C 1
ATOM 1171 O O . THR A 1 147 ? -32.678 -22.461 2.756 1.00 54.75 147 THR A O 1
ATOM 1174 N N . PRO A 1 148 ? -31.124 -22.630 1.146 1.00 59.94 148 PRO A N 1
ATOM 1175 C CA . PRO A 1 148 ? -32.075 -22.932 0.069 1.00 59.94 148 PRO A CA 1
ATOM 1176 C C . PRO A 1 148 ? -32.859 -24.255 0.247 1.00 59.94 148 PRO A C 1
ATOM 1178 O O . PRO A 1 148 ? -33.609 -24.645 -0.646 1.00 59.94 148 PRO A O 1
ATOM 1181 N N . ASP A 1 149 ? -32.725 -24.921 1.397 1.00 58.47 149 ASP A N 1
ATOM 1182 C CA . ASP A 1 149 ? -33.324 -26.218 1.730 1.00 58.47 149 ASP A CA 1
ATOM 1183 C C . ASP A 1 149 ? -34.785 -26.158 2.216 1.00 58.47 149 ASP A C 1
ATOM 1185 O O . ASP A 1 149 ? -35.400 -27.203 2.395 1.00 58.47 149 ASP A O 1
ATOM 1189 N N . ASP A 1 150 ? -35.389 -24.973 2.353 1.00 54.34 150 ASP A N 1
ATOM 1190 C CA . ASP A 1 150 ? -36.832 -24.844 2.647 1.00 54.34 150 ASP A CA 1
ATOM 1191 C C . ASP A 1 150 ? -37.722 -24.895 1.387 1.00 54.34 150 ASP A C 1
ATOM 1193 O O . ASP A 1 150 ? -38.904 -24.540 1.418 1.00 54.34 150 ASP A O 1
ATOM 1197 N N . THR A 1 151 ? -37.186 -25.354 0.251 1.00 60.91 151 THR A N 1
ATOM 1198 C CA . THR A 1 151 ? -38.024 -25.634 -0.921 1.00 60.91 151 THR A CA 1
ATOM 1199 C C . THR A 1 151 ? -38.789 -26.938 -0.667 1.00 60.91 151 THR A C 1
ATOM 1201 O O . THR A 1 151 ? -38.150 -27.983 -0.530 1.00 60.91 151 THR A O 1
ATOM 1204 N N . PRO A 1 152 ? -40.138 -26.941 -0.611 1.00 64.06 152 PRO A N 1
ATOM 1205 C CA . PRO A 1 152 ? -40.888 -28.182 -0.473 1.00 64.06 152 PRO A CA 1
ATOM 1206 C C . PRO A 1 152 ? -40.522 -29.121 -1.622 1.00 64.06 152 PRO A C 1
ATOM 1208 O O . PRO A 1 152 ? -40.479 -28.705 -2.783 1.00 64.06 152 PRO A O 1
ATOM 1211 N N . ALA A 1 153 ? -40.232 -30.379 -1.277 1.00 68.06 153 ALA A N 1
ATOM 1212 C CA . ALA A 1 153 ? -39.862 -31.412 -2.234 1.00 68.06 153 ALA A CA 1
ATOM 1213 C C . ALA A 1 153 ? -40.836 -31.407 -3.429 1.00 68.06 153 ALA A C 1
ATOM 1215 O O . ALA A 1 153 ? -42.054 -31.334 -3.217 1.00 68.06 153 ALA A O 1
ATOM 1216 N N . PRO A 1 154 ? -40.338 -31.472 -4.678 1.00 70.50 154 PRO A N 1
ATOM 1217 C CA . PRO A 1 154 ? -41.215 -31.531 -5.834 1.00 70.50 154 PRO A CA 1
ATOM 1218 C C . PRO A 1 154 ? -42.139 -32.753 -5.710 1.00 70.50 154 PRO A C 1
ATOM 1220 O O . PRO A 1 154 ? -41.700 -33.810 -5.242 1.00 70.50 154 PRO A O 1
ATOM 1223 N N . PRO A 1 155 ? -43.419 -32.636 -6.105 1.00 70.44 155 PRO A N 1
ATOM 1224 C CA . PRO A 1 155 ? -44.335 -33.765 -6.069 1.00 70.44 155 PRO A CA 1
ATOM 1225 C C . PRO A 1 155 ? -43.783 -34.913 -6.920 1.00 70.44 155 PRO A C 1
ATOM 1227 O O . PRO A 1 155 ? -43.211 -34.690 -7.989 1.00 70.44 155 PRO A O 1
ATOM 1230 N N . ALA A 1 156 ? -43.953 -36.141 -6.425 1.00 64.19 156 ALA A N 1
ATOM 1231 C CA . ALA A 1 156 ? -43.495 -37.348 -7.099 1.00 64.19 156 ALA A CA 1
ATOM 1232 C C . ALA A 1 156 ? -43.983 -37.381 -8.562 1.00 64.19 156 ALA A C 1
ATOM 1234 O O . ALA A 1 156 ? -45.144 -37.042 -8.822 1.00 64.19 156 ALA A O 1
ATOM 1235 N N . PRO A 1 157 ? -43.134 -37.795 -9.522 1.00 57.59 157 PRO A N 1
ATOM 1236 C CA . PRO A 1 157 ? -43.536 -37.878 -10.915 1.00 57.59 157 PRO A CA 1
ATOM 1237 C C . PRO A 1 157 ? -44.695 -38.867 -11.050 1.00 57.59 157 PRO A C 1
ATOM 1239 O O . PRO A 1 157 ? -44.592 -40.043 -10.697 1.00 57.59 157 PRO A O 1
ATOM 1242 N N . THR A 1 158 ? -45.815 -38.377 -11.570 1.00 57.28 158 THR A N 1
ATOM 1243 C CA . THR A 1 158 ? -46.936 -39.213 -11.987 1.00 57.28 158 THR A CA 1
ATOM 1244 C C . THR A 1 158 ? -46.464 -40.052 -13.170 1.00 57.28 158 THR A C 1
ATOM 1246 O O . THR A 1 158 ? -46.180 -39.533 -14.247 1.00 57.28 158 THR A O 1
ATOM 1249 N N . CYS A 1 159 ? -46.328 -41.362 -12.955 1.00 41.56 159 CYS A N 1
ATOM 1250 C CA . CYS A 1 159 ? -46.031 -42.314 -14.018 1.00 41.56 159 CYS A CA 1
ATOM 1251 C C . CYS A 1 159 ? -47.166 -42.288 -15.048 1.00 41.56 159 CYS A C 1
ATOM 1253 O O . CYS A 1 159 ? -48.257 -42.794 -14.789 1.00 41.56 159 CYS A O 1
ATOM 1255 N N . LEU A 1 160 ? -46.904 -41.715 -16.222 1.00 53.25 160 LEU A N 1
ATOM 1256 C CA . LEU A 1 160 ? -47.713 -41.961 -17.409 1.00 53.25 160 LEU A CA 1
ATOM 1257 C C . LEU A 1 160 ? -47.331 -43.342 -17.968 1.00 53.25 160 LEU A C 1
ATOM 1259 O O . LEU A 1 160 ? -46.147 -43.588 -18.213 1.00 53.25 160 LEU A O 1
ATOM 1263 N N . PRO A 1 161 ? -48.287 -44.265 -18.161 1.00 49.06 161 PRO A N 1
ATOM 1264 C CA . PRO A 1 161 ? -47.996 -45.553 -18.764 1.00 49.06 161 PRO A CA 1
ATOM 1265 C C . PRO A 1 161 ? -47.772 -45.392 -20.270 1.00 49.06 161 PRO A C 1
ATOM 1267 O O . PRO A 1 161 ? -48.625 -44.865 -20.980 1.00 49.06 161 PRO A O 1
ATOM 1270 N N . GLY A 1 162 ? -46.651 -45.925 -20.755 1.00 56.62 162 GLY A N 1
ATOM 1271 C CA . GLY A 1 162 ? -46.495 -46.274 -22.166 1.00 56.62 162 GLY A CA 1
ATOM 1272 C C . GLY A 1 162 ? -45.532 -45.406 -22.963 1.00 56.62 162 GLY A C 1
ATOM 1273 O O . GLY A 1 162 ? -45.939 -44.779 -23.928 1.00 56.62 162 GLY A O 1
ATOM 1274 N N . HIS A 1 163 ? -44.240 -45.467 -22.646 1.00 46.69 163 HIS A N 1
ATOM 1275 C CA . HIS A 1 163 ? -43.203 -45.325 -23.668 1.00 46.69 163 HIS A CA 1
ATOM 1276 C C . HIS A 1 163 ? -42.079 -46.317 -23.372 1.00 46.69 163 HIS A C 1
ATOM 1278 O O . HIS A 1 163 ? -41.323 -46.172 -22.414 1.00 46.69 163 HIS A O 1
ATOM 1284 N N . THR A 1 164 ? -41.995 -47.368 -24.185 1.00 49.22 164 THR A N 1
ATOM 1285 C CA . THR A 1 164 ? -40.833 -48.255 -24.241 1.00 49.22 164 THR A CA 1
ATOM 1286 C C . THR A 1 164 ? -39.663 -47.475 -24.825 1.00 49.22 164 THR A C 1
ATOM 1288 O O . THR A 1 164 ? -39.636 -47.204 -26.025 1.00 49.22 164 THR A O 1
ATOM 1291 N N . VAL A 1 165 ? -38.706 -47.108 -23.976 1.00 47.53 165 VAL A N 1
ATOM 1292 C CA . VAL A 1 165 ? -37.393 -46.629 -24.411 1.00 47.53 165 VAL A CA 1
ATOM 1293 C C . VAL A 1 165 ? -36.540 -47.862 -24.695 1.00 47.53 165 VAL A C 1
ATOM 1295 O O . VAL A 1 165 ? -36.230 -48.640 -23.794 1.00 47.53 165 VAL A O 1
ATOM 1298 N N . THR A 1 166 ? -36.203 -48.076 -25.961 1.00 47.59 166 THR A N 1
ATOM 1299 C CA . THR A 1 166 ? -35.181 -49.042 -26.367 1.00 47.59 166 THR A CA 1
ATOM 1300 C C . THR A 1 166 ? -33.812 -48.495 -25.972 1.00 47.59 166 THR A C 1
ATOM 1302 O O . THR A 1 166 ? -33.422 -47.425 -26.433 1.00 47.59 166 THR A O 1
ATOM 1305 N N . ASN A 1 167 ? -33.106 -49.217 -25.102 1.00 48.44 167 ASN A N 1
ATOM 1306 C CA . ASN A 1 167 ? -31.719 -48.933 -24.741 1.00 48.44 167 ASN A CA 1
ATOM 1307 C C . ASN A 1 167 ? -30.796 -49.217 -25.934 1.00 48.44 167 ASN A C 1
ATOM 1309 O O . ASN A 1 167 ? -30.764 -50.348 -26.418 1.00 48.44 167 ASN A O 1
ATOM 1313 N N . ASP A 1 168 ? -30.026 -48.214 -26.349 1.00 53.75 168 ASP A N 1
ATOM 1314 C CA . ASP A 1 168 ? -28.911 -48.350 -27.291 1.00 53.75 168 ASP A CA 1
ATOM 1315 C C . ASP A 1 168 ? -27.588 -48.260 -26.494 1.00 53.75 168 ASP A C 1
ATOM 1317 O O . ASP A 1 168 ? -27.436 -47.326 -25.694 1.00 53.75 168 ASP A O 1
ATOM 1321 N N . PRO A 1 169 ? -26.659 -49.231 -26.589 1.00 55.78 169 PRO A N 1
ATOM 1322 C CA . PRO A 1 169 ? -25.497 -49.283 -25.711 1.00 55.78 169 PRO A CA 1
ATOM 1323 C C . PRO A 1 169 ? -24.289 -48.490 -26.245 1.00 55.78 169 PRO A C 1
ATOM 1325 O O . PRO A 1 169 ? -23.844 -48.676 -27.369 1.00 55.78 169 PRO A O 1
ATOM 1328 N N . GLN A 1 170 ? -23.730 -47.671 -25.346 1.00 49.88 170 GLN A N 1
ATOM 1329 C CA . GLN A 1 170 ? -22.317 -47.279 -25.178 1.00 49.88 170 GLN A CA 1
ATOM 1330 C C . GLN A 1 170 ? -21.449 -46.971 -26.418 1.00 49.88 170 GLN A C 1
ATOM 1332 O O . GLN A 1 170 ? -20.998 -47.863 -27.130 1.00 49.88 170 GLN A O 1
ATOM 1337 N N . ALA A 1 171 ? -20.997 -45.714 -26.505 1.00 44.78 171 ALA A N 1
ATOM 1338 C CA . ALA A 1 171 ? -19.758 -45.344 -27.195 1.00 44.78 171 ALA A CA 1
ATOM 1339 C C . ALA A 1 171 ? -18.635 -45.066 -26.165 1.00 44.78 171 ALA A C 1
ATOM 1341 O O . ALA A 1 171 ? -18.889 -44.366 -25.179 1.00 44.78 171 ALA A O 1
ATOM 1342 N N . PRO A 1 172 ? -17.407 -45.593 -26.345 1.00 59.38 172 PRO A N 1
ATOM 1343 C CA . PRO A 1 172 ? -16.299 -45.364 -25.421 1.00 59.38 172 PRO A CA 1
ATOM 1344 C C . PRO A 1 172 ? -15.592 -44.023 -25.673 1.00 59.38 172 PRO A C 1
ATOM 1346 O O . PRO A 1 172 ? -15.373 -43.605 -26.809 1.00 59.38 172 PRO A O 1
ATOM 1349 N N . TYR A 1 173 ? -15.193 -43.374 -24.578 1.00 44.66 173 TYR A N 1
ATOM 1350 C CA . TYR A 1 173 ? -14.326 -42.198 -24.565 1.00 44.66 173 TYR A CA 1
ATOM 1351 C C . TYR A 1 173 ? -12.898 -42.576 -24.986 1.00 44.66 173 TYR A C 1
ATOM 1353 O O . TYR A 1 173 ? -12.270 -43.432 -24.363 1.00 44.66 173 TYR A O 1
ATOM 1361 N N . HIS A 1 174 ? -12.364 -41.899 -26.004 1.00 53.19 174 HIS A N 1
ATOM 1362 C CA . HIS A 1 174 ? -10.937 -41.906 -26.317 1.00 53.19 174 HIS A CA 1
ATOM 1363 C C . HIS A 1 174 ? -10.247 -40.732 -25.615 1.00 53.19 174 HIS A C 1
ATOM 1365 O O . HIS A 1 174 ? -10.622 -39.577 -25.807 1.00 53.19 174 HIS A O 1
ATOM 1371 N N . HIS A 1 175 ? -9.234 -41.049 -24.810 1.00 52.69 175 HIS A N 1
ATOM 1372 C CA . HIS A 1 175 ? -8.264 -40.091 -24.293 1.00 52.69 175 HIS A CA 1
ATOM 1373 C C . HIS A 1 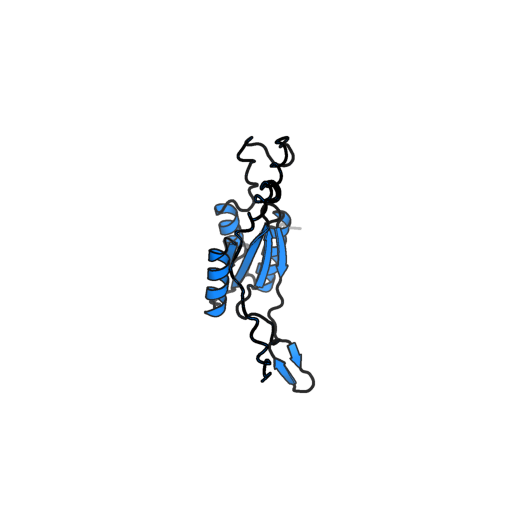175 ? -7.259 -39.709 -25.386 1.00 52.69 175 HIS A C 1
ATOM 1375 O O . HIS A 1 175 ? -6.719 -40.589 -26.061 1.00 52.69 175 HIS A O 1
ATOM 1381 N N . ALA A 1 176 ? -6.981 -38.412 -25.488 1.00 60.38 176 ALA A N 1
ATOM 1382 C CA . ALA A 1 176 ? -5.746 -37.846 -26.017 1.00 60.38 176 ALA A CA 1
ATOM 1383 C C . ALA A 1 176 ? -5.297 -36.733 -25.064 1.00 60.38 176 ALA A C 1
ATOM 1385 O O . ALA A 1 176 ? -6.194 -36.018 -24.555 1.00 60.38 176 ALA A O 1
#

Organism: NCBI:txid1121959

Secondary structure (DSSP, 8-state):
-PPPPPPP---PPPPHHHHHHHHHHHHHHTTEEEEE---PPEEETTTTEEE--TTPPTT--SEEEEETTT--EEEEEE--TT----HHHHHHHHHHHHTT-EEEEESSHHHHHHHHHHTTTTS----TTT---TTT--PPPPPPPPPGGGSPPPPPP---S---------PPPPP-

InterPro domains:
  IPR011335 Restriction endonuclease type II-like [SSF52980] (56-137)
  IPR011856 tRNA endonuclease-like domain superfamily [G3DSA:3.40.1350.10] (15-118)
  IPR014883 VRR-NUC domain [PF08774] (54-108)
  IPR014883 VRR-NUC domain [SM00990] (27-110)

Foldseek 3Di:
DPDDPDDPPPPDFDDQVRQVVLLCVVCVVLQKAKDFDDPFFDQDPVVRDGDHDPPDQPLFARMWTARPQPRAIEGEHEDEDPDDRDPSVVVVQVVSVVVVHHYYYHHGNVVVVCVCVVVVVSDRPQDPVPSDDPVPDPDPDPDDPPDPPPPPDDPDDDDDPDDDDDDDDDDDDDDD

Sequence (176 aa):
MKPQPQTPLELYDLKADEITAHILGYLSAKGVVAWAQDNRGRYNSKTGRWYPHPNNRVGVPDILGFRRLDAKFIGVEVKAGKDRLSDHQIEFLNELKACGGFPFVAYSYEQFVQSFERRGLHKISRCTRCEEWPDACQCPAPAAPATPDDTPAPPAPTCLPGHTVTNDPQAPYHHA